Protein AF-A0A7C6FRP2-F1 (afdb_monomer)

Secondary structure (DSSP, 8-state):
-EEHHHHS---TT-TTPEEEEEETTS-EEE--SHHHHHHHHHHHHTTSEEEEEEEE-SS-EEEEE---HHHHHHHTT-

Foldseek 3Di:
DAECVVVVPRPLQDPQKWKWKQFPVRDIGTQDDLVSLVVSLVCVVVVRIWMKIWHDDPPDTDIYTHPPSVVNCVSSVD

Sequence (78 aa):
MRSAKETGCFPYRSKLVCFMELSVDGEIHQLKDIGDKRKAYYNAIDGKSRILAVWPGNWRSDLFIIDDLSEYGASLNL

Nearest PDB structures (foldseek):
  6nxj-assembly1_A  TM=3.867E-01  e=2.843E+00  Vibrio cholerae
  2o18-assembly1_B  TM=4.155E-01  e=4.745E+00  Escherichia coli
  2o18-assembly1_A  TM=3.750E-01  e=4.451E+00  Escherichia coli
  4xgw-assembly1_C  TM=4.090E-01  e=7.919E+00  Escherichia coli K-12

Mean predicted aligned error: 2.9 Å

Solvent-accessible surface area (backbone atoms only — not comparable to full-atom values): 4500 Å² total; per-residue (Å²): 125,41,57,35,56,82,59,74,70,62,64,80,78,43,89,72,45,48,39,29,35,35,38,80,90,69,51,77,45,78,39,84,49,70,66,48,47,52,52,47,49,54,36,34,73,72,65,54,30,44,44,35,33,37,42,69,54,98,86,52,71,47,50,28,40,55,75,41,56,66,63,52,35,52,62,72,76,94

pLDDT: mean 93.61, std 3.5, range [78.94, 97.75]

Structure (mmCIF, N/CA/C/O backbone):
data_AF-A0A7C6FRP2-F1
#
_entry.id   AF-A0A7C6FRP2-F1
#
loop_
_atom_site.group_PDB
_atom_site.id
_atom_site.type_symbol
_atom_site.label_atom_id
_atom_site.label_alt_id
_atom_site.label_comp_id
_atom_site.label_asym_id
_atom_site.label_entity_id
_atom_site.label_seq_id
_atom_site.pdbx_PDB_ins_code
_atom_site.Cartn_x
_atom_site.Cartn_y
_atom_site.Cartn_z
_atom_site.occupancy
_atom_site.B_iso_or_equiv
_atom_site.auth_seq_id
_atom_site.auth_comp_id
_atom_site.auth_asym_id
_atom_site.auth_atom_id
_atom_site.pdbx_PDB_model_num
ATOM 1 N N . MET A 1 1 ? -8.259 -4.193 -11.725 1.00 78.94 1 MET A N 1
ATOM 2 C CA . MET A 1 1 ? -7.499 -4.129 -10.461 1.00 78.94 1 MET A CA 1
ATOM 3 C C . MET A 1 1 ? -6.737 -5.435 -10.313 1.00 78.94 1 MET A C 1
ATOM 5 O O . MET A 1 1 ? -7.311 -6.461 -10.653 1.00 78.94 1 MET A O 1
ATOM 9 N N . ARG A 1 2 ? -5.464 -5.401 -9.910 1.00 90.81 2 ARG A N 1
ATOM 10 C CA . ARG A 1 2 ? -4.594 -6.585 -9.773 1.00 90.81 2 ARG A CA 1
ATOM 11 C C . ARG A 1 2 ? -4.281 -6.867 -8.303 1.00 90.81 2 ARG A C 1
ATOM 13 O O . ARG A 1 2 ? -4.220 -5.926 -7.523 1.00 90.81 2 ARG A O 1
ATOM 20 N N . SER A 1 3 ? -4.071 -8.123 -7.929 1.00 93.19 3 SER A N 1
ATOM 21 C CA . SER A 1 3 ? -3.566 -8.488 -6.599 1.00 93.19 3 SER A CA 1
ATOM 22 C C . SER A 1 3 ? -2.051 -8.273 -6.530 1.00 93.19 3 SER A C 1
ATOM 24 O O . SER A 1 3 ? -1.323 -8.650 -7.456 1.00 93.19 3 SER A O 1
ATOM 26 N N . ALA A 1 4 ? -1.563 -7.659 -5.450 1.00 92.44 4 ALA A N 1
ATOM 27 C CA . ALA A 1 4 ? -0.129 -7.559 -5.196 1.00 92.44 4 ALA A CA 1
ATOM 28 C C . ALA A 1 4 ? 0.463 -8.935 -4.857 1.00 92.44 4 ALA A C 1
ATOM 30 O O . ALA A 1 4 ? 1.524 -9.285 -5.378 1.00 92.44 4 ALA A O 1
ATOM 31 N N . LYS A 1 5 ? -0.270 -9.743 -4.081 1.00 93.06 5 LYS A N 1
ATOM 32 C CA . LYS A 1 5 ? 0.111 -11.107 -3.705 1.00 93.06 5 LYS A CA 1
ATOM 33 C C . LYS A 1 5 ? 0.278 -12.029 -4.912 1.00 93.06 5 LYS A C 1
ATOM 35 O O . LYS A 1 5 ? 1.310 -12.676 -5.055 1.00 93.06 5 LYS A O 1
ATOM 40 N N . GLU A 1 6 ? -0.704 -12.059 -5.814 1.00 92.69 6 GLU A N 1
ATOM 41 C CA . GLU A 1 6 ? -0.664 -12.911 -7.014 1.00 92.69 6 GLU A CA 1
ATOM 42 C C . GLU A 1 6 ? 0.415 -12.477 -8.013 1.00 92.69 6 GLU A C 1
ATOM 44 O O . GLU A 1 6 ? 0.879 -13.279 -8.821 1.00 92.69 6 GLU A O 1
ATOM 49 N N . THR A 1 7 ? 0.837 -11.210 -7.961 1.00 88.00 7 THR A N 1
ATOM 50 C CA . THR A 1 7 ? 1.906 -10.695 -8.826 1.00 88.00 7 THR A CA 1
ATOM 51 C C . THR A 1 7 ? 3.279 -11.244 -8.425 1.00 88.00 7 THR A C 1
ATOM 53 O O . THR A 1 7 ? 4.168 -11.315 -9.271 1.00 88.00 7 THR A O 1
ATOM 56 N N . GLY A 1 8 ? 3.474 -11.637 -7.160 1.00 84.50 8 GLY A N 1
ATOM 57 C CA . GLY A 1 8 ? 4.689 -12.281 -6.637 1.00 84.50 8 GLY A CA 1
ATOM 58 C C . GLY A 1 8 ? 5.948 -11.400 -6.568 1.00 84.50 8 GLY A C 1
ATOM 59 O O . GLY A 1 8 ? 6.801 -11.618 -5.717 1.00 84.50 8 GLY A O 1
ATOM 60 N N . CYS A 1 9 ? 6.075 -10.386 -7.427 1.00 86.25 9 CYS A N 1
ATOM 61 C CA . CYS A 1 9 ? 7.220 -9.471 -7.501 1.00 86.25 9 CYS A CA 1
ATOM 62 C C . CYS A 1 9 ? 6.830 -7.995 -7.317 1.00 86.25 9 CYS A C 1
ATOM 64 O O . CYS A 1 9 ? 7.499 -7.097 -7.835 1.00 86.25 9 CYS A O 1
ATOM 66 N N . PHE A 1 10 ? 5.730 -7.726 -6.607 1.00 92.50 10 PHE A N 1
ATOM 67 C CA . PHE A 1 10 ? 5.251 -6.360 -6.417 1.00 92.50 10 PHE A CA 1
ATOM 68 C C . PHE A 1 10 ? 6.303 -5.493 -5.684 1.00 92.50 10 PHE A C 1
ATOM 70 O O . PHE A 1 10 ? 6.788 -5.877 -4.618 1.00 92.50 10 PHE A O 1
ATOM 77 N N . PRO A 1 11 ? 6.691 -4.315 -6.213 1.00 93.31 11 PRO A N 1
ATOM 78 C CA . PRO A 1 11 ? 7.850 -3.586 -5.701 1.00 93.31 11 PRO A CA 1
ATOM 79 C C . PRO A 1 11 ? 7.498 -2.640 -4.542 1.00 93.31 11 PRO A C 1
ATOM 81 O O . PRO A 1 11 ? 7.545 -1.416 -4.679 1.00 93.31 11 PRO A O 1
ATOM 84 N N . TYR A 1 12 ? 7.211 -3.200 -3.365 1.00 92.94 12 TYR A N 1
ATOM 85 C CA . TYR A 1 12 ? 6.762 -2.466 -2.170 1.00 92.94 12 TYR A CA 1
ATOM 86 C C . TYR A 1 12 ? 7.645 -1.281 -1.744 1.00 92.94 12 TYR A C 1
ATOM 88 O O . TYR A 1 12 ? 7.151 -0.262 -1.263 1.00 92.94 12 TYR A O 1
ATOM 96 N N . ARG A 1 13 ? 8.964 -1.399 -1.939 1.00 92.12 13 ARG A N 1
ATOM 97 C CA . ARG A 1 13 ? 9.956 -0.386 -1.537 1.00 92.12 13 ARG A CA 1
ATOM 98 C C . ARG A 1 13 ? 10.308 0.608 -2.651 1.00 92.12 13 ARG A C 1
ATOM 100 O O . ARG A 1 13 ? 11.133 1.496 -2.438 1.00 92.12 13 ARG A O 1
ATOM 107 N N . SER A 1 14 ? 9.725 0.469 -3.843 1.00 91.94 14 SER A N 1
ATOM 108 C CA . SER A 1 14 ? 10.027 1.357 -4.967 1.00 91.94 14 SER A CA 1
ATOM 109 C C . SER A 1 14 ? 9.480 2.763 -4.730 1.00 91.94 14 SER A C 1
ATOM 111 O O . SER A 1 14 ? 8.318 2.948 -4.374 1.00 91.94 14 SER A O 1
ATOM 113 N N . LYS A 1 15 ? 10.308 3.776 -5.009 1.00 89.94 15 LYS A N 1
ATOM 114 C CA . LYS A 1 15 ? 9.906 5.193 -4.972 1.00 89.94 15 LYS A CA 1
ATOM 115 C C . LYS A 1 15 ? 8.949 5.581 -6.104 1.00 89.94 15 LYS A C 1
ATOM 117 O O . LYS A 1 15 ? 8.381 6.664 -6.063 1.00 89.94 15 LYS A O 1
ATOM 122 N N . LEU A 1 16 ? 8.801 4.721 -7.112 1.00 92.06 16 LEU A N 1
ATOM 123 C CA . LEU A 1 16 ? 7.908 4.950 -8.248 1.00 92.06 16 LEU A CA 1
ATOM 124 C C . LEU A 1 16 ? 6.480 4.465 -7.977 1.00 92.06 16 LEU A C 1
ATOM 126 O O . LEU A 1 16 ? 5.573 4.810 -8.728 1.00 92.06 16 LEU A O 1
ATOM 130 N N . VAL A 1 17 ? 6.271 3.663 -6.928 1.00 94.56 17 VAL A N 1
ATOM 131 C CA . VAL A 1 17 ? 4.940 3.173 -6.563 1.00 94.56 17 VAL A CA 1
A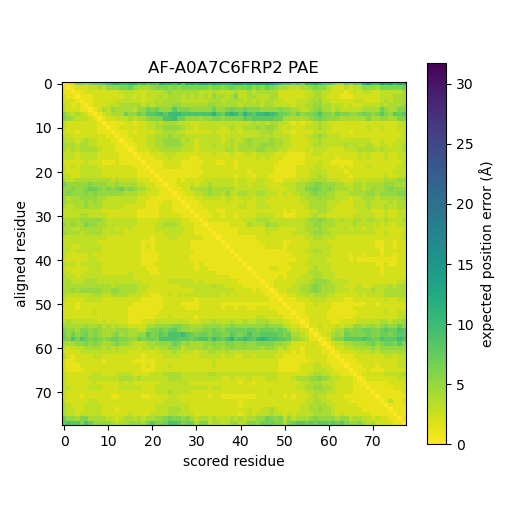TOM 132 C C . VAL A 1 17 ? 4.224 4.221 -5.721 1.00 94.56 17 VAL A C 1
ATOM 134 O O . VAL A 1 17 ? 4.710 4.633 -4.665 1.00 94.56 17 VAL A O 1
ATOM 137 N N . CYS A 1 18 ? 3.043 4.628 -6.178 1.00 95.12 18 CYS A N 1
ATOM 138 C CA . CYS A 1 18 ? 2.169 5.523 -5.433 1.00 95.12 18 CYS A CA 1
ATOM 139 C C . CYS A 1 18 ? 1.195 4.696 -4.595 1.00 95.12 18 CYS A C 1
ATOM 141 O O . CYS A 1 18 ? 0.376 3.971 -5.156 1.00 95.12 18 CYS A O 1
ATOM 143 N N . PHE A 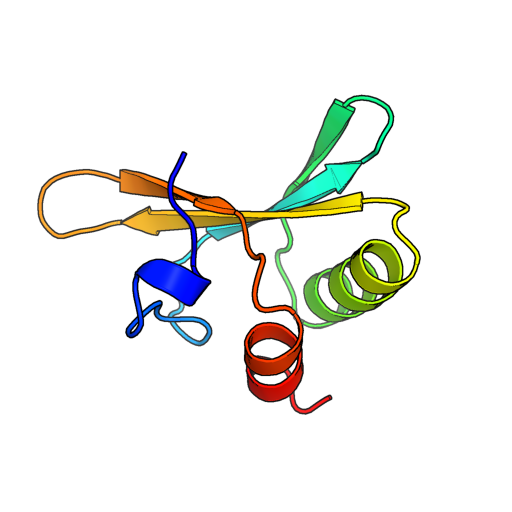1 19 ? 1.275 4.811 -3.272 1.00 97.00 19 PHE A N 1
ATOM 144 C CA . PHE A 1 19 ? 0.359 4.140 -2.354 1.00 97.00 19 PHE A CA 1
ATOM 145 C C . PHE A 1 19 ? -0.772 5.073 -1.932 1.00 97.00 19 PHE A C 1
ATOM 147 O O . PHE A 1 19 ? -0.567 6.275 -1.756 1.00 97.00 19 PHE A O 1
ATOM 154 N N . MET A 1 20 ? -1.958 4.506 -1.752 1.00 97.56 20 MET A N 1
ATOM 155 C CA . MET A 1 20 ? -3.162 5.208 -1.327 1.00 97.56 20 MET A CA 1
ATOM 156 C C . MET A 1 20 ? -3.939 4.344 -0.336 1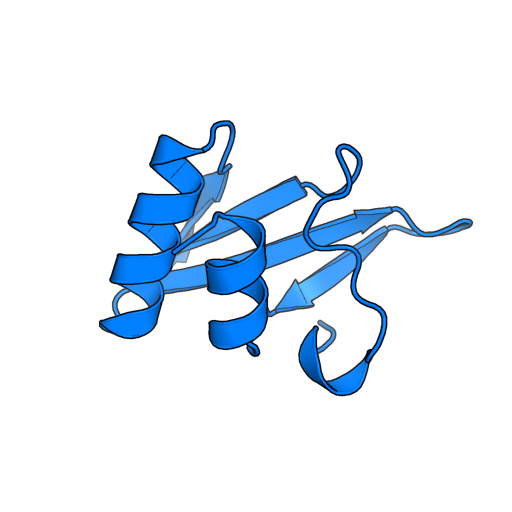.00 97.56 20 MET A C 1
ATOM 158 O O . MET A 1 20 ? -3.929 3.121 -0.435 1.00 97.56 20 MET A O 1
ATOM 162 N N . GLU A 1 21 ? -4.630 4.975 0.597 1.00 97.75 21 GLU A N 1
ATOM 163 C CA . GLU A 1 21 ? -5.635 4.346 1.446 1.00 97.75 21 GLU A CA 1
ATOM 164 C C . GLU A 1 21 ? -7.023 4.673 0.894 1.00 97.75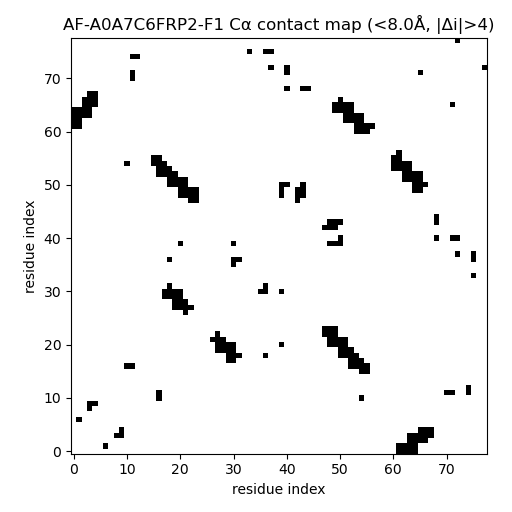 21 GLU A C 1
ATOM 166 O O . GLU A 1 21 ? -7.296 5.818 0.540 1.00 97.75 21 GLU A O 1
ATOM 171 N N . LEU A 1 22 ? -7.880 3.659 0.814 1.00 97.19 22 LEU A N 1
ATOM 172 C CA . LEU A 1 22 ? -9.300 3.768 0.508 1.00 97.19 22 LEU A CA 1
ATOM 173 C C . LEU A 1 22 ? -10.082 3.425 1.777 1.00 97.19 22 LEU A C 1
ATOM 175 O O . LEU A 1 22 ? -10.022 2.281 2.240 1.00 97.19 22 LEU A O 1
ATOM 179 N N . SER A 1 23 ? -10.798 4.392 2.344 1.00 95.25 23 SER A N 1
ATOM 180 C CA . SER A 1 23 ? -11.665 4.153 3.502 1.00 95.25 23 SER A CA 1
ATOM 181 C C . SER A 1 23 ? -12.923 3.370 3.109 1.00 95.25 23 SER A C 1
ATOM 183 O O . SER A 1 23 ? -13.285 3.279 1.933 1.00 95.25 23 SER A O 1
ATOM 185 N N . VAL A 1 24 ? -13.624 2.820 4.104 1.00 93.38 24 VAL A N 1
ATOM 186 C CA . VAL A 1 24 ? -14.949 2.200 3.903 1.00 93.38 24 VAL A CA 1
ATOM 187 C C . VAL A 1 24 ? -15.996 3.169 3.348 1.00 93.38 24 VAL A C 1
ATOM 189 O O . VAL A 1 24 ? -16.899 2.735 2.638 1.00 93.38 24 VAL A O 1
ATOM 192 N N . ASP A 1 25 ? -15.841 4.466 3.617 1.00 93.81 25 ASP A N 1
ATOM 193 C CA . ASP A 1 25 ? -16.739 5.523 3.140 1.00 93.81 25 ASP A CA 1
ATOM 194 C C . ASP A 1 25 ? -16.440 5.943 1.688 1.00 93.81 25 ASP A C 1
ATOM 196 O O . ASP A 1 25 ? -17.161 6.752 1.110 1.00 93.81 25 ASP A O 1
ATOM 200 N N . GLY A 1 26 ? -15.389 5.382 1.078 1.00 93.38 26 GLY A N 1
ATOM 201 C CA . GLY A 1 26 ? -14.989 5.673 -0.299 1.00 93.38 26 GLY A CA 1
ATOM 202 C C . GLY A 1 26 ? -14.003 6.833 -0.446 1.00 93.38 26 GLY A C 1
ATOM 203 O O . GLY A 1 26 ? -13.652 7.187 -1.571 1.00 93.38 26 GLY A O 1
ATOM 204 N N . GLU A 1 27 ? -13.517 7.397 0.661 1.00 95.75 27 GLU A N 1
ATOM 205 C CA . GLU A 1 27 ? -12.507 8.456 0.646 1.00 95.75 27 GLU A CA 1
ATOM 206 C C . GLU A 1 27 ? -11.131 7.889 0.290 1.00 95.75 27 GLU A C 1
ATOM 208 O O . GLU A 1 27 ? -10.719 6.846 0.805 1.00 95.75 27 GLU A O 1
ATOM 213 N N . ILE A 1 28 ? -10.403 8.597 -0.578 1.00 95.50 28 ILE A N 1
ATOM 214 C CA . ILE A 1 28 ? -9.060 8.207 -1.019 1.00 95.50 28 ILE A CA 1
ATOM 215 C C . ILE A 1 28 ? -8.035 9.198 -0.481 1.00 95.50 28 ILE A C 1
ATOM 217 O O . ILE A 1 28 ? -8.105 10.398 -0.751 1.00 95.50 28 ILE A O 1
ATOM 221 N N . HIS A 1 29 ? -7.023 8.681 0.211 1.00 95.81 29 HIS A N 1
ATOM 222 C CA . HIS A 1 29 ? -5.893 9.463 0.696 1.00 95.81 29 HIS A CA 1
ATOM 223 C C . HIS A 1 29 ? -4.570 8.927 0.149 1.00 95.81 29 HIS A C 1
ATOM 225 O O . HIS A 1 29 ? -4.306 7.730 0.196 1.00 95.81 29 HIS A O 1
ATOM 231 N N . GLN A 1 30 ? -3.708 9.807 -0.361 1.00 96.25 30 GLN A N 1
ATOM 232 C CA . GLN A 1 30 ? -2.371 9.414 -0.806 1.00 96.25 30 GLN A CA 1
ATOM 233 C C . GLN A 1 30 ? -1.438 9.231 0.395 1.00 96.25 30 GLN A C 1
ATOM 235 O O . GLN A 1 30 ? -1.310 10.135 1.211 1.00 96.25 30 GLN A O 1
ATOM 240 N N . LEU A 1 31 ? -0.720 8.108 0.451 1.00 96.56 31 LEU A N 1
ATOM 241 C CA . LEU A 1 31 ? 0.227 7.790 1.522 1.00 96.56 31 LEU A CA 1
ATOM 242 C C . LEU A 1 31 ? 1.620 8.306 1.152 1.00 96.56 31 LEU A C 1
ATOM 244 O O . LEU A 1 31 ? 2.380 7.631 0.444 1.00 96.56 31 LEU A O 1
ATOM 248 N N . LYS A 1 32 ? 1.936 9.535 1.573 1.00 92.12 32 LYS A N 1
ATOM 249 C CA . LYS A 1 32 ? 3.122 10.266 1.101 1.00 92.12 32 LYS A CA 1
ATOM 250 C C . LYS A 1 32 ? 4.374 9.880 1.869 1.00 92.12 32 LYS A C 1
ATOM 252 O O . LYS A 1 32 ? 5.429 9.681 1.264 1.00 92.12 32 LYS A O 1
ATOM 257 N N . ASP A 1 33 ? 4.253 9.749 3.183 1.00 93.62 33 ASP A N 1
ATOM 258 C CA .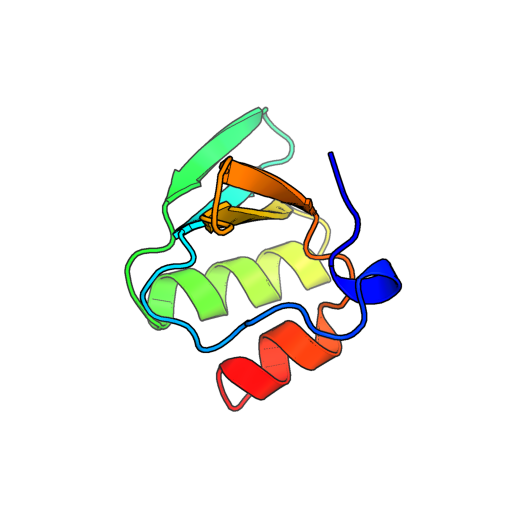 ASP A 1 33 ? 5.371 9.442 4.065 1.00 93.62 33 ASP A CA 1
ATOM 259 C C . ASP A 1 33 ? 5.219 8.089 4.774 1.00 93.62 33 ASP A C 1
ATOM 261 O O . ASP A 1 33 ? 4.272 7.330 4.562 1.00 93.62 33 ASP A O 1
ATOM 265 N N . ILE A 1 34 ? 6.227 7.729 5.569 1.00 92.62 34 ILE A N 1
ATOM 266 C CA . ILE A 1 34 ? 6.234 6.455 6.290 1.00 92.62 34 ILE A CA 1
ATOM 267 C C . ILE A 1 34 ? 5.200 6.417 7.421 1.00 92.62 34 ILE A C 1
ATOM 269 O O . ILE A 1 34 ? 4.701 5.341 7.736 1.00 92.62 34 ILE A O 1
ATOM 273 N N . GLY A 1 35 ? 4.864 7.563 8.017 1.00 94.62 35 GLY A N 1
ATOM 274 C CA . GLY A 1 35 ? 3.830 7.674 9.042 1.00 94.62 35 GLY A CA 1
ATOM 275 C C . GLY A 1 35 ? 2.456 7.355 8.465 1.00 94.62 35 GLY A C 1
ATOM 276 O O . GLY A 1 35 ? 1.765 6.490 9.005 1.00 94.62 35 GLY A O 1
ATOM 277 N N . ASP A 1 36 ? 2.121 7.952 7.318 1.00 95.12 36 ASP A N 1
ATOM 278 C CA . ASP A 1 36 ? 0.887 7.666 6.578 1.00 95.12 36 ASP A CA 1
ATOM 279 C C . ASP A 1 36 ? 0.778 6.177 6.240 1.00 95.12 36 ASP A C 1
ATOM 281 O O . ASP A 1 36 ? -0.234 5.533 6.517 1.00 95.12 36 ASP A O 1
ATOM 285 N N . LYS A 1 37 ? 1.854 5.601 5.689 1.00 95.62 37 LYS A N 1
ATOM 286 C CA . LYS A 1 37 ? 1.903 4.183 5.304 1.00 95.62 37 LYS A CA 1
ATOM 287 C C . LYS A 1 37 ? 1.698 3.247 6.494 1.00 95.62 37 LYS A C 1
ATOM 289 O O . LYS A 1 37 ? 0.952 2.276 6.391 1.00 95.62 37 LYS A O 1
ATOM 294 N N . ARG A 1 38 ? 2.319 3.545 7.640 1.00 96.50 38 ARG A N 1
ATOM 295 C CA . ARG A 1 38 ? 2.146 2.760 8.873 1.00 96.50 38 ARG A CA 1
ATOM 296 C C . ARG A 1 38 ? 0.735 2.896 9.441 1.00 96.50 38 ARG A C 1
ATOM 298 O O . ARG A 1 38 ? 0.163 1.901 9.870 1.00 96.50 38 ARG A O 1
ATOM 305 N N . LYS A 1 39 ? 0.152 4.097 9.420 1.00 96.25 39 LYS A N 1
ATOM 306 C CA . LYS A 1 39 ? -1.234 4.317 9.855 1.00 96.25 39 LYS A CA 1
ATOM 307 C C . LYS A 1 39 ? -2.216 3.531 8.984 1.00 96.25 39 LYS A C 1
ATOM 309 O O . LYS A 1 39 ? -3.059 2.817 9.519 1.00 96.25 39 LYS A O 1
ATOM 314 N N . ALA A 1 40 ? -2.055 3.607 7.665 1.00 96.62 40 ALA A N 1
ATOM 315 C CA . ALA A 1 40 ? -2.876 2.862 6.719 1.00 96.62 40 ALA A CA 1
ATOM 316 C C . ALA A 1 40 ? -2.730 1.343 6.893 1.00 96.62 40 ALA A C 1
ATOM 318 O O . ALA A 1 40 ? -3.717 0.624 6.791 1.00 96.62 40 ALA A O 1
ATOM 319 N N . TYR A 1 41 ? -1.527 0.848 7.212 1.00 97.00 41 TYR A N 1
ATOM 320 C CA . TYR A 1 41 ? -1.308 -0.565 7.540 1.00 97.00 41 TYR A CA 1
ATOM 321 C C . TYR A 1 41 ? -2.168 -1.026 8.722 1.00 97.00 41 TYR A C 1
ATOM 323 O O . TYR A 1 41 ? -2.893 -2.011 8.596 1.00 97.00 41 TYR A O 1
ATOM 331 N N . TYR A 1 42 ? -2.151 -0.295 9.840 1.00 96.69 42 TYR A N 1
ATOM 332 C CA . TYR A 1 42 ? -2.980 -0.645 10.998 1.00 96.69 42 TYR A CA 1
ATOM 333 C C . TYR A 1 42 ? -4.478 -0.526 10.701 1.00 96.69 42 TYR A C 1
ATOM 335 O O . TYR A 1 42 ? -5.245 -1.408 11.075 1.00 96.69 42 TYR A O 1
ATOM 343 N N . ASN A 1 43 ? -4.902 0.509 9.971 1.00 96.31 43 ASN A N 1
ATOM 344 C CA . ASN A 1 43 ? -6.299 0.643 9.553 1.00 96.31 43 ASN A CA 1
ATOM 345 C C . ASN A 1 43 ? -6.755 -0.513 8.646 1.00 96.31 43 ASN A C 1
ATOM 347 O O . ASN A 1 43 ? -7.894 -0.969 8.763 1.00 96.31 43 ASN A O 1
ATOM 351 N N . ALA A 1 44 ? -5.876 -0.995 7.765 1.00 95.75 44 ALA A N 1
ATOM 352 C CA . ALA A 1 44 ? -6.157 -2.122 6.887 1.00 95.75 44 ALA A CA 1
ATOM 353 C C . ALA A 1 44 ? -6.224 -3.452 7.650 1.00 95.75 44 ALA A C 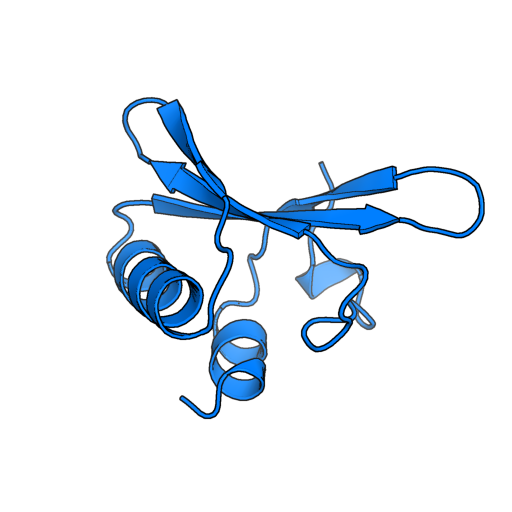1
ATOM 355 O O . ALA A 1 44 ? -7.102 -4.262 7.360 1.00 95.75 44 ALA A O 1
ATOM 356 N N . ILE A 1 45 ? -5.364 -3.657 8.658 1.00 96.25 45 ILE A N 1
ATOM 357 C CA . ILE A 1 45 ? -5.469 -4.801 9.586 1.00 96.25 45 ILE A CA 1
ATOM 358 C C . ILE A 1 45 ? -6.807 -4.777 10.326 1.00 96.25 45 ILE A C 1
ATOM 360 O O . ILE A 1 45 ? -7.487 -5.798 10.401 1.00 96.25 45 ILE A O 1
ATOM 364 N N . ASP A 1 46 ? -7.204 -3.608 10.827 1.00 95.12 46 ASP A N 1
ATOM 365 C CA . ASP A 1 46 ? -8.473 -3.404 11.530 1.00 95.12 46 ASP A CA 1
ATOM 366 C C . ASP A 1 46 ? -9.703 -3.505 10.603 1.00 95.12 46 ASP A C 1
ATOM 368 O O . ASP A 1 46 ? -10.839 -3.394 11.067 1.00 95.12 46 ASP A O 1
ATOM 372 N N . GLY A 1 47 ? -9.506 -3.659 9.288 1.00 94.38 47 GLY A N 1
ATOM 373 C CA . GLY A 1 47 ? -10.580 -3.715 8.293 1.00 94.38 47 GLY A CA 1
ATOM 374 C C . GLY A 1 47 ? -11.303 -2.383 8.055 1.00 94.38 47 GLY A C 1
ATOM 375 O O . GLY A 1 47 ? -12.350 -2.365 7.410 1.00 94.38 47 GLY A O 1
ATOM 376 N N . LYS A 1 48 ? -10.761 -1.264 8.552 1.00 95.19 48 LYS A N 1
ATOM 377 C CA . LYS A 1 48 ? -11.326 0.093 8.399 1.00 95.19 48 LYS A CA 1
ATOM 378 C C . LYS A 1 48 ? -11.019 0.714 7.037 1.00 95.19 48 LYS A C 1
ATOM 380 O O . LYS A 1 48 ? -11.674 1.673 6.628 1.00 95.19 48 LYS A O 1
ATOM 385 N N . SER A 1 49 ? -10.006 0.201 6.349 1.00 96.06 49 SER A N 1
ATOM 386 C CA . SER A 1 49 ? -9.585 0.694 5.043 1.00 96.06 49 SER A CA 1
ATOM 387 C C . SER A 1 49 ? -8.922 -0.401 4.212 1.00 96.06 49 SER A 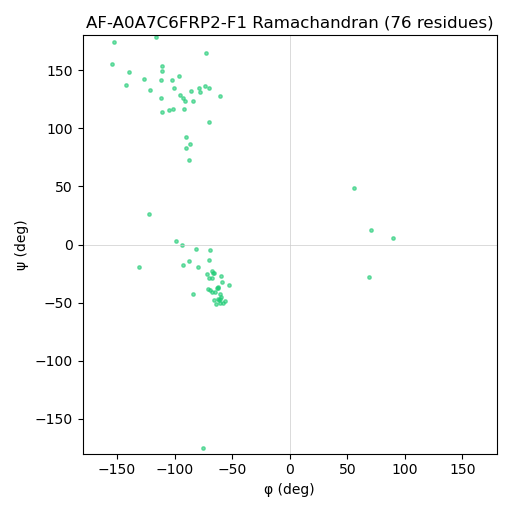C 1
ATOM 389 O O . SER A 1 49 ? -8.714 -1.530 4.659 1.00 96.06 49 SER A O 1
ATOM 391 N N . ARG A 1 50 ? -8.618 -0.075 2.957 1.00 96.81 50 ARG A N 1
ATOM 392 C CA . ARG A 1 50 ? -7.834 -0.908 2.045 1.00 96.81 50 ARG A CA 1
ATOM 393 C C . ARG A 1 50 ? -6.679 -0.094 1.500 1.00 96.81 50 ARG A C 1
ATOM 395 O O . ARG A 1 50 ? -6.847 1.079 1.180 1.00 96.81 50 ARG A O 1
ATOM 402 N N . ILE A 1 51 ? -5.527 -0.728 1.327 1.00 97.56 51 ILE A N 1
ATOM 403 C CA . ILE A 1 51 ? -4.378 -0.080 0.702 1.00 97.56 51 ILE A CA 1
ATOM 404 C C . ILE A 1 51 ? -4.371 -0.423 -0.781 1.00 97.56 51 ILE A C 1
ATOM 406 O O . ILE A 1 51 ? -4.449 -1.587 -1.182 1.00 97.56 51 ILE A O 1
ATOM 410 N N . LEU A 1 52 ? -4.278 0.615 -1.598 1.00 97.31 52 LEU A N 1
ATOM 411 C CA . LEU A 1 52 ? -4.130 0.540 -3.037 1.00 97.31 52 LEU A CA 1
ATOM 412 C C . LEU A 1 52 ? -2.742 1.018 -3.429 1.00 97.31 52 LEU A C 1
ATOM 414 O O . LEU A 1 52 ? -2.132 1.845 -2.748 1.00 97.31 52 LEU A O 1
ATOM 418 N N . ALA A 1 53 ? -2.258 0.537 -4.562 1.00 96.94 53 ALA A N 1
ATOM 419 C CA . ALA A 1 53 ? -1.004 1.008 -5.109 1.00 96.94 53 ALA A CA 1
ATOM 420 C C . ALA A 1 53 ? -1.058 1.113 -6.626 1.00 96.94 53 ALA A C 1
ATOM 422 O O . ALA A 1 53 ? -1.554 0.222 -7.308 1.00 96.94 53 ALA A O 1
ATOM 423 N N . VAL A 1 54 ? -0.515 2.196 -7.165 1.00 95.94 54 VAL A N 1
ATOM 424 C CA . VAL A 1 54 ? -0.281 2.342 -8.599 1.00 95.94 54 VAL A CA 1
ATOM 425 C C . VAL A 1 54 ? 1.189 2.079 -8.851 1.00 95.94 54 VAL A C 1
ATOM 427 O O . VAL A 1 54 ? 2.048 2.819 -8.366 1.00 95.94 54 VAL A O 1
ATOM 430 N N . TRP A 1 55 ? 1.471 1.029 -9.616 1.00 93.44 55 TRP A N 1
ATOM 431 C CA . TRP A 1 55 ? 2.821 0.729 -10.068 1.00 93.44 55 TRP A CA 1
ATOM 432 C C . TRP A 1 55 ? 2.951 1.108 -11.548 1.00 93.44 55 TRP A C 1
ATOM 434 O O . TRP A 1 55 ? 2.259 0.520 -12.389 1.00 93.44 55 TRP A O 1
ATOM 444 N N . PRO A 1 56 ? 3.805 2.093 -11.887 1.00 88.69 56 PRO A N 1
ATOM 445 C CA . PRO A 1 56 ? 4.140 2.377 -13.275 1.00 88.69 56 PRO A CA 1
ATOM 446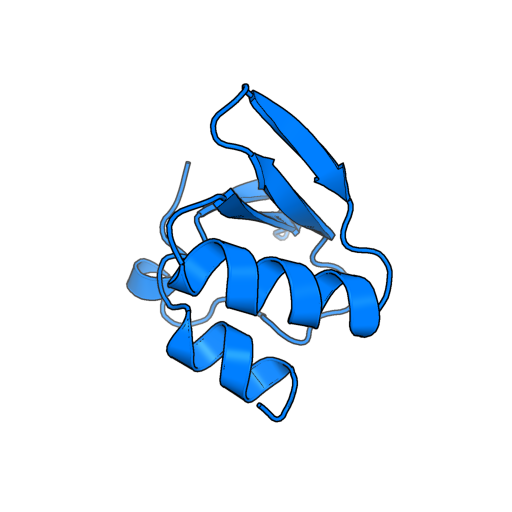 C C . PRO A 1 56 ? 4.996 1.230 -13.822 1.00 88.69 56 PRO A C 1
ATOM 448 O O . PRO A 1 56 ? 6.169 1.087 -13.471 1.00 88.69 56 PRO A O 1
ATOM 451 N N . GLY A 1 57 ? 4.390 0.381 -14.651 1.00 84.12 57 GLY A N 1
ATOM 452 C CA . GLY A 1 57 ? 5.123 -0.574 -15.474 1.00 84.12 57 GLY A CA 1
ATOM 453 C C . GLY A 1 57 ? 5.797 0.126 -16.658 1.00 84.12 57 GLY A C 1
ATOM 454 O O . GLY A 1 57 ? 5.710 1.340 -16.819 1.00 84.12 57 GLY A O 1
ATOM 455 N N . ASN A 1 58 ? 6.425 -0.649 -17.543 1.00 84.81 58 ASN A N 1
ATOM 456 C CA . ASN A 1 58 ? 7.175 -0.090 -18.680 1.00 84.81 58 ASN A CA 1
ATOM 457 C C . ASN A 1 58 ? 6.298 0.624 -19.724 1.00 84.81 58 ASN A C 1
ATOM 459 O O . ASN A 1 58 ? 6.794 1.471 -20.457 1.00 84.81 58 ASN A O 1
ATOM 463 N N . TRP A 1 59 ? 5.011 0.271 -19.806 1.00 88.56 59 TRP A N 1
ATOM 464 C CA . TRP A 1 59 ? 4.107 0.746 -20.866 1.00 88.56 59 TRP A CA 1
ATOM 465 C C . TRP A 1 59 ? 2.772 1.282 -20.351 1.00 88.56 59 TRP A C 1
ATOM 467 O O . TRP A 1 59 ? 2.073 1.995 -21.065 1.00 88.56 59 TRP A O 1
ATOM 477 N N . ARG A 1 60 ? 2.389 0.916 -19.125 1.00 89.31 60 ARG A N 1
ATOM 478 C CA . ARG A 1 60 ? 1.134 1.328 -18.497 1.00 89.31 60 ARG A CA 1
ATOM 479 C C . ARG A 1 60 ? 1.264 1.304 -16.982 1.00 89.31 60 ARG A C 1
ATOM 481 O O . ARG A 1 60 ? 2.044 0.524 -16.436 1.00 89.31 60 ARG A O 1
ATOM 488 N N . SER A 1 61 ? 0.440 2.106 -16.327 1.00 91.75 61 SER A N 1
ATOM 489 C CA . SER A 1 61 ? 0.254 2.055 -14.882 1.00 91.75 61 SER A CA 1
ATOM 490 C C . SER A 1 61 ? -0.891 1.109 -14.556 1.00 91.75 61 SER A C 1
ATOM 492 O O . SER A 1 61 ? -2.007 1.289 -15.042 1.00 91.75 61 SER A O 1
ATOM 494 N N . ASP A 1 62 ? -0.616 0.100 -13.739 1.00 93.19 62 ASP A N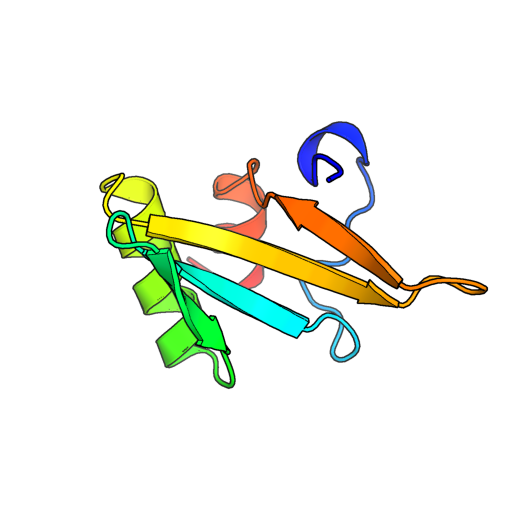 1
ATOM 495 C CA . ASP A 1 62 ? -1.631 -0.823 -13.240 1.00 93.19 62 ASP A CA 1
ATOM 496 C C . ASP A 1 62 ? -1.983 -0.450 -11.786 1.00 93.19 62 ASP A C 1
ATOM 498 O O . ASP A 1 62 ? -1.113 -0.072 -10.996 1.00 93.19 62 ASP A O 1
ATOM 502 N N . LEU A 1 63 ? -3.270 -0.553 -11.438 1.00 95.06 63 LEU A N 1
ATOM 503 C CA . LEU A 1 63 ? -3.764 -0.386 -10.068 1.00 95.06 63 LEU A CA 1
ATOM 504 C C . LEU A 1 63 ? -3.822 -1.744 -9.364 1.00 95.06 63 LEU A C 1
ATOM 506 O O . LEU A 1 63 ? -4.492 -2.673 -9.837 1.00 95.06 63 LEU A O 1
ATOM 510 N N . PHE A 1 64 ? -3.180 -1.811 -8.206 1.00 95.88 64 PHE A N 1
ATOM 511 C CA . PHE A 1 64 ? -3.073 -2.983 -7.355 1.00 95.88 64 PHE A CA 1
ATOM 512 C C . PHE A 1 64 ? -3.851 -2.793 -6.058 1.00 95.88 64 PHE A C 1
ATOM 514 O O . PHE A 1 64 ? -3.845 -1.709 -5.473 1.00 95.88 64 PHE A O 1
ATOM 521 N N . ILE A 1 65 ? -4.497 -3.862 -5.603 1.00 96.31 65 ILE A N 1
ATOM 522 C CA . ILE A 1 65 ? -4.895 -4.007 -4.208 1.00 96.31 65 ILE A CA 1
ATOM 523 C C . ILE A 1 65 ? -3.717 -4.605 -3.442 1.00 96.31 65 ILE A C 1
ATOM 525 O O . ILE A 1 65 ? -3.114 -5.580 -3.891 1.00 96.31 65 ILE A O 1
ATOM 529 N N . ILE A 1 66 ? -3.375 -4.008 -2.305 1.00 96.56 66 ILE A N 1
ATOM 530 C CA . ILE A 1 66 ? -2.378 -4.560 -1.392 1.00 96.56 66 ILE A CA 1
ATOM 531 C C . ILE A 1 66 ? -3.096 -5.524 -0.453 1.00 96.56 66 ILE A C 1
ATOM 533 O O . ILE A 1 66 ? -3.585 -5.154 0.610 1.00 96.56 66 ILE A O 1
ATOM 537 N N . ASP A 1 67 ? -3.217 -6.761 -0.910 1.00 94.00 67 ASP A N 1
ATOM 538 C CA . ASP A 1 67 ? -3.829 -7.879 -0.195 1.00 94.00 67 ASP A CA 1
ATOM 539 C C . ASP A 1 67 ? -2.813 -8.705 0.608 1.00 94.00 67 ASP A C 1
ATOM 541 O O . ASP A 1 67 ? -3.191 -9.404 1.547 1.00 94.00 67 ASP A O 1
ATOM 545 N N . ASP A 1 68 ? -1.521 -8.578 0.298 1.00 93.69 68 ASP A N 1
ATOM 546 C CA . ASP A 1 68 ? -0.439 -9.044 1.164 1.00 93.69 68 ASP A CA 1
ATOM 547 C C . ASP A 1 68 ? -0.009 -7.941 2.142 1.00 93.69 68 ASP A C 1
ATOM 549 O O . ASP A 1 68 ? 0.933 -7.176 1.901 1.00 93.69 68 ASP A O 1
ATOM 553 N N . LEU A 1 69 ? -0.754 -7.824 3.245 1.00 94.94 69 LEU A N 1
ATOM 554 C CA . LEU A 1 69 ? -0.432 -6.874 4.311 1.00 94.94 69 LEU A CA 1
ATOM 555 C C . LEU A 1 69 ? 0.870 -7.250 5.032 1.00 94.94 69 LEU A C 1
ATOM 557 O O . LEU A 1 69 ? 1.575 -6.354 5.481 1.00 94.94 69 LEU A O 1
ATOM 561 N N . SER A 1 70 ? 1.227 -8.535 5.098 1.00 93.44 70 SER A N 1
ATOM 562 C CA . SER A 1 70 ? 2.459 -8.988 5.755 1.00 93.44 70 SER A CA 1
ATOM 563 C C . SER A 1 70 ? 3.697 -8.450 5.037 1.00 93.44 70 SER A C 1
ATOM 565 O O . SER A 1 70 ? 4.541 -7.804 5.657 1.00 93.44 70 SER A O 1
ATOM 567 N N . GLU A 1 71 ? 3.779 -8.637 3.717 1.00 93.81 71 GLU A N 1
ATOM 568 C CA . GLU A 1 71 ? 4.869 -8.087 2.897 1.00 93.81 71 GLU A CA 1
ATOM 569 C C . GLU A 1 71 ? 4.880 -6.553 2.907 1.00 93.81 71 GLU A C 1
ATOM 571 O O . GLU A 1 71 ? 5.938 -5.917 2.984 1.00 93.81 71 GLU A O 1
ATOM 576 N N . TYR A 1 72 ? 3.696 -5.930 2.905 1.00 95.56 72 TYR A N 1
ATOM 577 C CA . TYR A 1 72 ? 3.589 -4.481 3.045 1.00 95.56 72 TYR A CA 1
ATOM 578 C C . TYR A 1 72 ? 4.166 -3.991 4.383 1.00 95.56 72 TYR A C 1
ATOM 580 O O . TYR A 1 72 ? 4.989 -3.075 4.382 1.00 95.56 72 TYR A O 1
ATOM 588 N N . GLY A 1 73 ? 3.807 -4.618 5.507 1.00 95.50 73 GLY A N 1
ATOM 589 C CA . GLY A 1 73 ? 4.336 -4.305 6.839 1.00 95.50 73 GLY A CA 1
ATOM 590 C C . GLY A 1 73 ? 5.850 -4.510 6.928 1.00 95.50 73 GLY A C 1
ATOM 591 O O . GLY A 1 73 ? 6.578 -3.589 7.312 1.00 95.50 73 GLY A O 1
ATOM 592 N N . ALA A 1 74 ? 6.348 -5.646 6.433 1.00 95.00 74 ALA A N 1
ATOM 593 C CA . ALA A 1 74 ? 7.780 -5.940 6.354 1.00 95.00 74 ALA A CA 1
ATOM 594 C C . ALA A 1 74 ? 8.546 -4.903 5.507 1.00 95.00 74 ALA A C 1
ATOM 596 O O . ALA A 1 74 ? 9.698 -4.556 5.794 1.00 95.00 74 ALA A O 1
ATOM 597 N N . SER A 1 75 ? 7.916 -4.334 4.472 1.00 93.88 75 SER A N 1
ATOM 598 C CA . SER A 1 75 ? 8.506 -3.247 3.682 1.00 93.88 75 SER A CA 1
ATOM 599 C C . SER A 1 75 ? 8.701 -1.944 4.474 1.00 93.88 75 SER A C 1
ATOM 601 O O . SER A 1 75 ? 9.594 -1.161 4.142 1.00 93.88 75 SER A O 1
ATOM 603 N N . LEU A 1 76 ? 7.918 -1.743 5.541 1.00 93.38 76 LEU A N 1
ATOM 604 C CA . LEU A 1 76 ? 7.936 -0.581 6.439 1.00 93.38 76 LEU A CA 1
ATOM 605 C C . LEU A 1 76 ? 8.730 -0.821 7.738 1.00 93.38 76 LEU A C 1
ATOM 607 O O . LEU A 1 76 ? 8.788 0.077 8.593 1.00 93.38 76 LEU A O 1
ATOM 611 N N . ASN A 1 77 ? 9.350 -2.000 7.871 1.00 92.56 77 ASN A N 1
ATOM 612 C CA . ASN A 1 77 ? 9.995 -2.495 9.091 1.00 92.56 77 ASN A CA 1
ATOM 613 C C . ASN A 1 77 ? 9.024 -2.519 10.288 1.00 92.56 77 ASN A C 1
ATOM 615 O O . ASN A 1 77 ? 9.334 -1.960 11.344 1.00 92.56 77 ASN A O 1
ATOM 619 N N . LEU A 1 78 ? 7.833 -3.083 10.070 1.00 88.19 78 LEU A N 1
ATOM 620 C CA . LEU A 1 78 ? 6.832 -3.394 11.093 1.00 88.19 78 LEU A CA 1
ATOM 621 C C . LEU A 1 78 ? 6.735 -4.902 11.331 1.00 88.19 78 LEU A C 1
ATOM 623 O O . LEU A 1 78 ? 7.096 -5.659 10.402 1.00 88.19 78 LEU A O 1
#

Radius of gyration: 11.56 Å; Cα contacts (8 Å, |Δi|>4): 129; chains: 1; bounding box: 27×23×32 Å